Protein AF-A0A1Y4A8A5-F1 (afdb_monomer)

Foldseek 3Di:
DDDDDDDDDPDDDPPDDDPPPPPDDDDDDDDPPPPQDAPVRLVVLLCQLLVVLVVVDPLSVVLLQVQLVVDPPPQSWRFCVVQQQPARPPPPRDGNVNSSCVSDPHPVSNVSSCVNCVRDIDHDDPPD

pLDDT: mean 81.05, std 20.0, range [38.06, 98.5]

Radius of gyration: 21.74 Å; Cα contacts (8 Å, |Δi|>4): 99; chains: 1; bounding box: 54×53×63 Å

Secondary structure (DSSP, 8-state):
-----------------------------------PPPHHHHHHHHHHHHHHHHHH-HHHHHHHHHHHTT--SS--EEEHHHHTTSB-TTSTT-BHHHHHHTTSS-HHHHHHHHHH-TT-EEE--S--

Solvent-accessible surface area (backbone atoms only — not comparable to full-atom values): 8225 Å² total; per-residue (Å²): 134,91,82,81,87,80,85,81,80,89,78,90,85,81,81,72,85,79,80,81,83,78,83,78,86,76,90,77,83,97,64,94,70,79,77,71,53,50,65,69,55,31,53,54,53,48,49,54,30,48,50,53,46,46,75,76,27,69,43,52,44,50,47,54,52,55,54,16,64,68,46,88,77,85,54,38,51,31,53,42,80,79,47,32,80,40,66,32,69,91,64,70,88,38,23,44,44,61,54,45,49,76,61,43,98,42,69,65,58,56,50,48,32,48,71,56,40,74,80,41,63,44,82,59,66,102,80,121

Mean predicted aligned error: 13.2 Å

Structure (mmCIF, N/CA/C/O backbone):
data_AF-A0A1Y4A8A5-F1
#
_entry.id   AF-A0A1Y4A8A5-F1
#
loop_
_atom_site.group_PDB
_atom_site.id
_atom_site.type_symbol
_atom_site.label_atom_id
_atom_site.label_alt_id
_atom_site.label_comp_id
_atom_site.label_asym_id
_atom_site.label_entity_id
_atom_site.label_seq_id
_atom_site.pdbx_PDB_ins_code
_atom_site.Cartn_x
_atom_site.Cartn_y
_atom_site.Cartn_z
_atom_site.occupancy
_atom_site.B_iso_or_equiv
_atom_site.auth_seq_id
_atom_site.auth_comp_id
_atom_site.auth_asym_id
_atom_site.auth_atom_id
_atom_site.pdbx_PDB_model_num
ATOM 1 N N . MET A 1 1 ? 24.175 -39.789 47.019 1.00 38.06 1 MET A N 1
ATOM 2 C CA . MET A 1 1 ? 24.411 -38.945 45.825 1.00 38.06 1 MET A CA 1
ATOM 3 C C . MET A 1 1 ? 23.073 -38.742 45.136 1.00 38.06 1 MET A C 1
ATOM 5 O O . MET A 1 1 ? 22.397 -39.719 44.845 1.00 38.06 1 MET A O 1
ATOM 9 N N . LYS A 1 2 ? 22.649 -37.481 45.021 1.00 48.97 2 LYS A N 1
ATOM 10 C CA . LYS A 1 2 ? 21.324 -37.049 44.559 1.00 48.97 2 LYS A CA 1
ATOM 11 C C . LYS A 1 2 ? 21.215 -37.273 43.046 1.00 48.97 2 LYS A C 1
ATOM 13 O O . LYS A 1 2 ? 22.136 -36.888 42.331 1.00 48.97 2 LYS A O 1
ATOM 18 N N . LYS A 1 3 ? 20.118 -37.861 42.564 1.00 53.78 3 LYS A N 1
ATOM 19 C CA . LYS A 1 3 ? 19.760 -37.848 41.138 1.00 53.78 3 LYS A CA 1
ATOM 20 C C . LYS A 1 3 ? 18.328 -37.334 41.007 1.00 53.78 3 LYS A C 1
ATOM 22 O O . LYS A 1 3 ? 17.363 -37.995 41.363 1.00 53.78 3 LYS A O 1
ATOM 27 N N . THR A 1 4 ? 18.314 -36.064 40.641 1.00 51.94 4 THR A N 1
ATOM 28 C CA . THR A 1 4 ? 17.261 -35.148 40.206 1.00 51.94 4 THR A CA 1
ATOM 29 C C . THR A 1 4 ? 15.949 -35.752 39.695 1.00 51.94 4 THR A C 1
ATOM 31 O O . THR A 1 4 ? 15.918 -36.489 38.714 1.00 51.94 4 THR A O 1
ATOM 34 N N . LEU A 1 5 ? 14.873 -35.298 40.343 1.00 59.66 5 LEU A N 1
ATOM 35 C CA . LEU A 1 5 ? 13.534 -35.055 39.803 1.00 59.66 5 LEU A CA 1
ATOM 36 C C . LEU A 1 5 ? 13.612 -34.133 38.567 1.00 59.66 5 LEU A C 1
ATOM 38 O O . LEU A 1 5 ? 14.327 -33.138 38.659 1.00 59.66 5 LEU A O 1
ATOM 42 N N . LEU A 1 6 ? 12.845 -34.401 37.499 1.00 49.62 6 LEU A N 1
ATOM 43 C CA . LEU A 1 6 ? 12.061 -33.392 36.755 1.00 49.62 6 LEU A CA 1
ATOM 44 C C . LEU A 1 6 ? 11.197 -34.079 35.674 1.00 49.62 6 LEU A C 1
ATOM 46 O O . LEU A 1 6 ? 11.633 -34.291 34.545 1.00 49.62 6 LEU A O 1
ATOM 50 N N . THR A 1 7 ? 9.961 -34.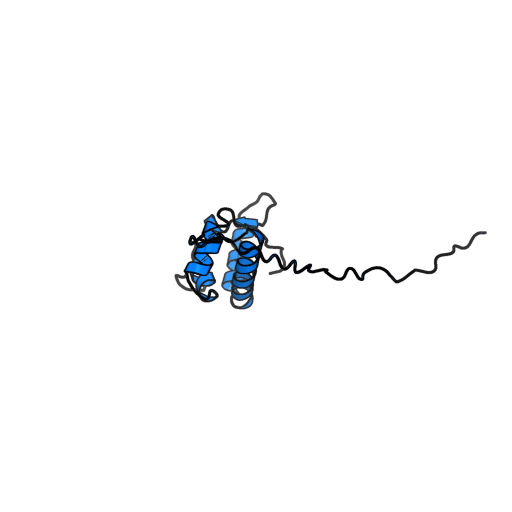437 36.017 1.00 59.34 7 THR A N 1
ATOM 51 C CA . THR A 1 7 ? 8.940 -34.817 35.031 1.00 59.34 7 THR A CA 1
ATOM 52 C C . THR A 1 7 ? 8.424 -33.533 34.384 1.00 59.34 7 THR A C 1
ATOM 54 O O . THR A 1 7 ? 7.846 -32.687 35.062 1.00 59.34 7 THR A O 1
ATOM 57 N N . VAL A 1 8 ? 8.698 -33.360 33.092 1.00 60.91 8 VAL A N 1
ATOM 58 C CA . VAL A 1 8 ? 8.328 -32.184 32.293 1.00 60.91 8 VAL A CA 1
ATOM 59 C C . VAL A 1 8 ? 6.805 -32.107 32.166 1.00 60.91 8 VAL A C 1
ATOM 61 O O . VAL A 1 8 ? 6.175 -32.961 31.544 1.00 60.91 8 VAL A O 1
ATOM 64 N N . ALA A 1 9 ? 6.216 -31.080 32.778 1.00 55.25 9 ALA A N 1
ATOM 65 C CA . ALA A 1 9 ? 4.812 -30.728 32.629 1.00 55.25 9 ALA A CA 1
ATOM 66 C C . ALA A 1 9 ? 4.593 -30.062 31.259 1.00 55.25 9 ALA A C 1
ATOM 68 O O . ALA A 1 9 ? 4.782 -28.860 31.092 1.00 55.25 9 ALA A O 1
ATOM 69 N N . CYS A 1 10 ? 4.210 -30.862 30.263 1.00 58.81 10 CYS A N 1
ATOM 70 C CA . CYS A 1 10 ? 3.643 -30.383 29.004 1.00 58.81 10 CYS A CA 1
ATOM 71 C C . CYS A 1 10 ? 2.168 -30.030 29.205 1.00 58.81 10 CYS A C 1
ATOM 73 O O . CYS A 1 10 ? 1.294 -30.857 28.974 1.00 58.81 10 CYS A O 1
ATOM 75 N N . ALA A 1 11 ? 1.888 -28.806 29.629 1.00 61.00 11 ALA A N 1
ATOM 76 C CA . ALA A 1 11 ? 0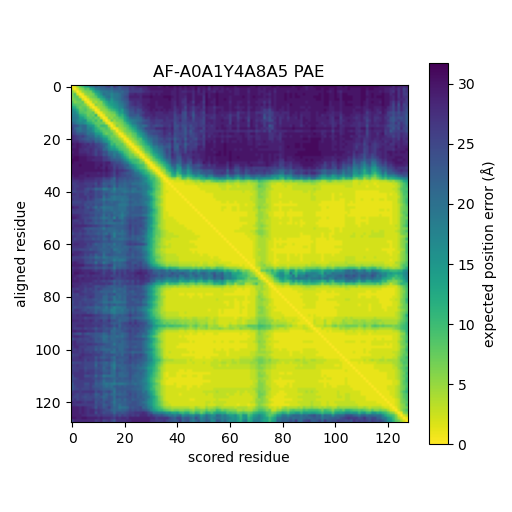.607 -28.144 29.407 1.00 61.00 11 ALA A CA 1
ATOM 77 C C . ALA A 1 11 ? 0.798 -26.694 29.825 1.00 61.00 11 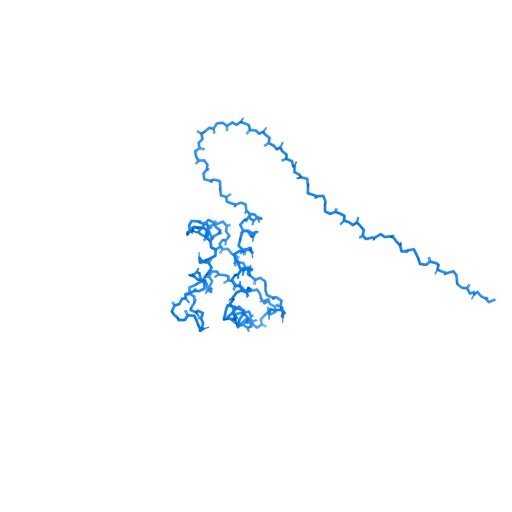ALA A C 1
ATOM 79 O O . ALA A 1 11 ? 1.111 -26.481 30.987 1.00 61.00 11 ALA A O 1
ATOM 80 N N . LEU A 1 12 ? 0.681 -25.750 28.886 1.00 62.06 12 LEU A N 1
ATOM 81 C CA . LEU A 1 12 ? 0.292 -24.338 29.063 1.00 62.06 12 LEU A CA 1
ATOM 82 C C . LEU A 1 12 ? 0.772 -23.529 27.842 1.00 62.06 12 LEU A C 1
ATOM 84 O O . LEU A 1 12 ? 1.669 -22.708 27.953 1.00 62.06 12 LEU A O 1
ATOM 88 N N . PHE A 1 13 ? 0.168 -23.757 26.672 1.00 58.62 13 PHE A N 1
ATOM 89 C CA . PHE A 1 13 ? 0.176 -22.784 25.564 1.00 58.62 13 PHE A CA 1
ATOM 90 C C . PHE A 1 13 ? -1.151 -22.834 24.793 1.00 58.62 13 PHE A C 1
ATOM 92 O O . PHE A 1 13 ? -1.181 -22.931 23.574 1.00 58.62 13 PHE A O 1
ATOM 99 N N . MET A 1 14 ? -2.268 -22.789 25.522 1.00 61.62 14 MET A N 1
ATOM 100 C CA . MET A 1 14 ? -3.588 -22.513 24.946 1.00 61.62 14 MET A CA 1
ATOM 101 C C . MET A 1 14 ? -4.011 -21.113 25.398 1.00 61.62 14 MET A C 1
ATOM 103 O O . MET A 1 14 ? -4.911 -20.965 26.218 1.00 61.62 14 MET A O 1
ATOM 107 N N . PHE A 1 15 ? -3.328 -20.077 24.906 1.00 59.78 15 PHE A N 1
ATOM 108 C CA . PHE A 1 15 ? -3.922 -18.742 24.885 1.00 59.78 15 PHE A CA 1
ATOM 109 C C . PHE A 1 15 ? -4.820 -18.688 23.651 1.00 59.78 15 PHE A C 1
ATOM 111 O O . PHE A 1 15 ? -4.367 -18.419 22.543 1.00 59.78 15 PHE A O 1
ATOM 118 N N . SER A 1 16 ? -6.090 -19.045 23.844 1.00 62.53 16 SER A N 1
ATOM 119 C CA . SER A 1 16 ? -7.142 -18.746 22.877 1.00 62.53 16 SER A CA 1
ATOM 120 C C . SER A 1 16 ? -7.321 -17.232 22.856 1.00 62.53 16 SER A C 1
ATOM 122 O O . SER A 1 16 ? -7.541 -16.637 23.911 1.00 62.53 16 SER A O 1
ATOM 124 N N . CYS A 1 17 ? -7.225 -16.614 21.678 1.00 56.22 17 CYS A N 1
ATOM 125 C CA . CYS A 1 17 ? -7.718 -15.257 21.467 1.00 56.22 17 CYS A CA 1
ATOM 126 C C . CYS A 1 17 ? -9.173 -15.194 21.944 1.00 56.22 17 CYS A C 1
ATOM 128 O O . CYS A 1 17 ? -10.030 -15.880 21.389 1.00 56.22 17 CYS A O 1
ATOM 130 N N . ALA A 1 18 ? -9.439 -14.395 22.971 1.00 54.97 18 ALA A N 1
ATOM 131 C CA . ALA A 1 18 ? -10.763 -13.843 23.183 1.00 54.97 18 ALA A CA 1
ATOM 132 C C . ALA A 1 18 ? -10.863 -12.624 22.259 1.00 54.97 18 ALA A C 1
ATOM 134 O O . ALA A 1 18 ? -10.100 -11.670 22.404 1.00 54.97 18 ALA A O 1
ATOM 135 N N . GLN A 1 19 ? -11.721 -12.706 21.245 1.00 55.22 19 GLN A N 1
ATOM 136 C CA . GLN A 1 19 ? -12.281 -11.514 20.625 1.00 55.22 19 GLN A CA 1
ATOM 137 C C . GLN A 1 19 ? -13.582 -11.252 21.368 1.00 55.22 19 GLN A C 1
ATOM 139 O O . GLN A 1 19 ? -14.555 -11.985 21.202 1.00 55.22 19 GLN A O 1
ATOM 144 N N . ASP A 1 20 ? -13.540 -10.260 22.249 1.00 54.22 20 ASP A N 1
ATOM 145 C CA . ASP A 1 20 ? -14.732 -9.736 22.890 1.00 54.22 20 ASP A CA 1
ATOM 146 C C . ASP A 1 20 ? -15.448 -8.865 21.849 1.00 54.22 20 ASP A C 1
ATOM 148 O O . ASP A 1 20 ? -15.061 -7.724 21.596 1.00 54.22 20 ASP A O 1
ATOM 152 N N . ASP A 1 21 ? -16.463 -9.432 21.194 1.00 51.78 21 ASP A N 1
ATOM 153 C CA . ASP A 1 21 ? -17.453 -8.656 20.447 1.00 51.78 21 ASP A CA 1
ATOM 154 C C . ASP A 1 21 ? -18.363 -7.955 21.469 1.00 51.78 21 ASP A C 1
ATOM 156 O O . ASP A 1 21 ? -19.426 -8.456 21.850 1.00 51.78 21 ASP A O 1
ATOM 160 N N . GLU A 1 22 ? -17.934 -6.791 21.957 1.00 51.44 22 GLU A N 1
ATOM 161 C CA . GLU A 1 22 ? -18.814 -5.889 22.695 1.00 51.44 22 GLU A CA 1
ATOM 162 C C . GLU A 1 22 ? -19.789 -5.220 21.714 1.00 51.44 22 GLU A C 1
ATOM 164 O O . GLU A 1 22 ? -19.480 -4.244 21.030 1.00 51.44 22 GLU A O 1
ATOM 169 N N . LEU A 1 23 ? -21.004 -5.767 21.650 1.00 48.50 23 LEU A N 1
ATOM 170 C CA . LEU A 1 23 ? -22.166 -5.125 21.042 1.00 48.50 23 LEU A CA 1
ATOM 171 C C . LEU A 1 23 ? -22.561 -3.888 21.862 1.00 48.50 23 LEU A C 1
ATOM 173 O O . LEU A 1 23 ? -23.411 -3.965 22.749 1.00 48.50 23 LEU A O 1
ATOM 177 N N . PHE A 1 24 ? -21.980 -2.734 21.540 1.00 40.72 24 PHE A N 1
ATOM 178 C CA . PHE A 1 24 ? -22.515 -1.446 21.973 1.00 40.72 24 PHE A CA 1
ATOM 179 C C . PHE A 1 24 ? -23.588 -0.977 20.991 1.00 40.72 24 PHE A C 1
ATOM 181 O O . PHE A 1 24 ? -23.303 -0.457 19.914 1.00 40.72 24 PHE A O 1
ATOM 188 N N . ILE A 1 25 ? -24.847 -1.173 21.383 1.00 47.06 25 ILE A N 1
ATOM 189 C CA . ILE A 1 25 ? -25.971 -0.420 20.832 1.00 47.06 25 ILE A CA 1
ATOM 190 C C . ILE A 1 25 ? -26.065 0.871 21.647 1.00 47.06 25 ILE A C 1
ATOM 192 O O . ILE A 1 25 ? -26.589 0.861 22.758 1.00 47.06 25 ILE A O 1
ATOM 196 N N . GLU A 1 26 ? -25.588 1.979 21.087 1.00 44.19 26 GLU A N 1
ATOM 197 C CA . GLU A 1 26 ? -26.082 3.307 21.450 1.00 44.19 26 GLU A CA 1
ATOM 198 C C . GLU A 1 26 ? -26.692 3.961 20.210 1.00 44.19 26 GLU A C 1
ATOM 200 O O . GLU A 1 26 ? -26.016 4.416 19.290 1.00 44.19 26 GLU A O 1
ATOM 205 N N . GLU A 1 27 ? -28.020 3.963 20.192 1.00 58.81 27 GLU A N 1
ATOM 206 C CA . GLU A 1 27 ? -28.836 4.820 19.345 1.00 58.81 27 GLU A CA 1
ATOM 207 C C . GLU A 1 27 ? -28.681 6.260 19.853 1.00 58.81 27 GLU A C 1
ATOM 209 O O . GLU A 1 27 ? -29.115 6.541 20.964 1.00 58.81 27 GLU A O 1
ATOM 214 N N . THR A 1 28 ? -28.106 7.182 19.073 1.00 48.19 28 THR A N 1
ATOM 215 C CA . THR A 1 28 ? -28.499 8.605 19.114 1.00 48.19 28 THR A CA 1
ATOM 216 C C . THR A 1 28 ? -28.050 9.392 17.873 1.00 48.19 28 THR A C 1
ATOM 218 O O . THR A 1 28 ? -26.871 9.533 17.574 1.00 48.19 28 THR A O 1
ATOM 221 N N . THR A 1 29 ? -29.055 10.000 17.233 1.00 49.44 29 THR A N 1
ATOM 222 C CA . THR A 1 29 ? -29.047 11.243 16.432 1.00 49.44 29 THR A CA 1
ATOM 223 C C . THR A 1 29 ? -28.191 11.341 15.161 1.00 49.44 29 THR A C 1
ATOM 225 O O . THR A 1 29 ? -26.974 11.482 15.177 1.00 49.44 29 THR A O 1
ATOM 228 N N . ASP A 1 30 ? -28.931 11.401 14.053 1.00 52.75 30 ASP A N 1
ATOM 229 C CA . ASP A 1 30 ? -28.531 11.552 12.658 1.00 52.75 30 ASP A CA 1
ATOM 230 C C . ASP A 1 30 ? -27.854 12.914 12.380 1.00 52.75 30 ASP A C 1
ATOM 232 O O . ASP A 1 30 ? -28.490 13.949 12.172 1.00 52.75 30 ASP A O 1
ATOM 236 N N . MET A 1 31 ? -26.525 12.903 12.388 1.00 47.59 31 MET A N 1
ATOM 237 C CA . MET A 1 31 ? -25.686 13.748 11.543 1.00 47.59 31 MET A CA 1
ATOM 238 C C . MET A 1 31 ? -24.800 12.796 10.737 1.00 47.59 31 MET A C 1
ATOM 240 O O . MET A 1 31 ? -24.365 11.792 11.305 1.00 47.59 31 MET A O 1
ATOM 244 N N . PRO A 1 32 ? -24.464 13.081 9.462 1.00 44.19 32 PRO A N 1
ATOM 245 C CA . PRO A 1 32 ? -23.498 12.273 8.735 1.00 44.19 32 PRO A CA 1
ATOM 246 C C . PRO A 1 32 ? -22.119 12.524 9.349 1.00 44.19 32 PRO A C 1
ATOM 248 O O . PRO A 1 32 ? -21.346 13.369 8.902 1.00 44.19 32 PRO A O 1
ATOM 251 N N . VAL A 1 33 ? -21.823 11.810 10.428 1.00 45.91 33 VAL A N 1
ATOM 252 C CA . VAL A 1 33 ? -20.469 11.609 10.905 1.00 45.91 33 VAL A CA 1
ATOM 253 C C . VAL A 1 33 ? -19.807 10.827 9.780 1.00 45.91 33 VAL A C 1
ATOM 255 O O . VAL A 1 33 ? -20.112 9.655 9.579 1.00 45.91 33 VAL A O 1
ATOM 258 N N . GLN A 1 34 ? -18.937 11.467 8.993 1.00 56.09 34 GLN A N 1
ATOM 259 C CA . GLN A 1 34 ? -17.915 10.705 8.286 1.00 56.09 34 GLN A CA 1
ATOM 260 C C . GLN A 1 34 ? -17.115 10.001 9.376 1.00 56.09 34 GLN A C 1
ATOM 262 O O . GLN A 1 34 ? -16.244 10.607 10.002 1.00 56.09 34 GLN A O 1
ATOM 267 N N . THR A 1 35 ? -17.477 8.754 9.666 1.00 65.50 35 THR A N 1
ATOM 268 C CA . THR A 1 35 ? -16.804 7.921 10.651 1.00 65.50 35 THR A CA 1
ATOM 269 C C . THR A 1 35 ? -15.407 7.679 10.107 1.00 65.50 35 THR A C 1
ATOM 271 O O . THR A 1 35 ? -15.188 6.837 9.238 1.00 65.50 35 THR A O 1
ATOM 274 N N . GLN A 1 36 ? -14.464 8.524 10.525 1.00 80.50 36 GLN A N 1
ATOM 275 C CA . GLN A 1 36 ? -13.063 8.351 10.181 1.00 80.50 36 GLN A CA 1
ATOM 276 C C . GLN A 1 36 ? -12.634 6.980 10.694 1.00 80.50 36 GLN A C 1
ATOM 278 O O . GLN A 1 36 ? -12.930 6.633 11.838 1.00 80.50 36 GLN A O 1
ATOM 283 N N . LEU A 1 37 ? -11.963 6.203 9.838 1.00 91.75 37 LEU A N 1
ATOM 284 C CA . LEU A 1 37 ? -11.437 4.902 10.235 1.00 91.75 37 LEU A CA 1
ATOM 285 C C . LEU A 1 37 ? -10.568 5.066 11.476 1.00 91.75 37 LEU A C 1
ATOM 287 O O . LEU A 1 37 ? -9.704 5.947 11.532 1.00 91.75 37 LEU A O 1
ATOM 291 N N . THR A 1 38 ? -10.758 4.178 12.443 1.00 95.50 38 THR A N 1
ATOM 292 C CA . THR A 1 38 ? -9.802 4.052 13.535 1.00 95.50 38 THR A CA 1
ATOM 293 C C . THR A 1 38 ? -8.452 3.591 12.985 1.00 95.50 38 THR A C 1
ATOM 295 O O . THR A 1 38 ? -8.354 2.967 11.922 1.00 95.50 38 THR A O 1
ATOM 298 N N . THR A 1 39 ? -7.384 3.844 13.741 1.00 94.50 39 THR A N 1
ATOM 299 C CA . THR A 1 39 ? -6.034 3.385 13.387 1.00 94.50 39 THR A CA 1
ATOM 300 C C . THR A 1 39 ? -5.983 1.879 13.118 1.00 94.50 39 THR A C 1
ATOM 302 O O . THR A 1 39 ? -5.396 1.453 12.125 1.00 94.50 39 THR A O 1
ATOM 305 N N . ALA A 1 40 ? -6.631 1.072 13.963 1.00 95.44 40 ALA A N 1
ATOM 306 C CA . ALA A 1 40 ? -6.620 -0.382 13.835 1.00 95.44 40 ALA A CA 1
ATOM 307 C C . ALA A 1 40 ? -7.355 -0.861 12.571 1.00 95.44 40 ALA A C 1
ATOM 309 O O . ALA A 1 40 ? -6.868 -1.750 11.866 1.00 95.44 40 ALA A O 1
ATOM 310 N N . GLU A 1 41 ? -8.497 -0.252 12.244 1.00 96.69 41 GLU A N 1
ATOM 311 C CA . GLU A 1 41 ? -9.255 -0.576 11.032 1.00 96.69 41 GLU A CA 1
ATOM 312 C C . GLU A 1 41 ? -8.481 -0.200 9.771 1.00 96.69 41 GLU A C 1
ATOM 314 O O . GLU A 1 41 ? -8.371 -1.015 8.853 1.00 96.69 41 GLU A O 1
ATOM 319 N N . ALA A 1 42 ? -7.906 1.004 9.734 1.00 96.75 42 ALA A N 1
ATOM 320 C CA . ALA A 1 42 ? -7.115 1.478 8.606 1.00 96.75 42 ALA A CA 1
ATOM 321 C C . ALA A 1 42 ? -5.895 0.580 8.358 1.00 96.75 42 ALA A C 1
ATOM 323 O O . ALA A 1 42 ? -5.664 0.149 7.227 1.00 96.75 42 ALA A O 1
ATOM 324 N N . GLN A 1 43 ? -5.162 0.222 9.417 1.00 95.75 43 GLN A N 1
ATOM 325 C CA . GLN A 1 43 ? -4.021 -0.694 9.333 1.00 95.75 43 GLN A CA 1
ATOM 326 C C . GLN A 1 43 ? -4.440 -2.091 8.867 1.00 95.75 43 GLN A C 1
ATOM 328 O O . GLN A 1 43 ? -3.791 -2.669 7.997 1.00 95.75 43 GLN A O 1
ATOM 333 N N . THR A 1 44 ? -5.552 -2.61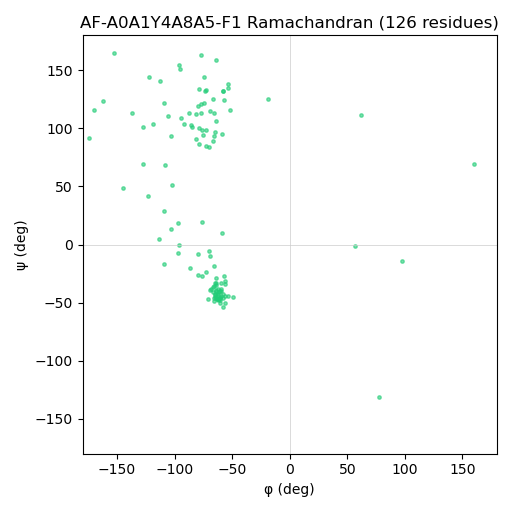9 9.387 1.00 97.25 44 THR A N 1
ATOM 334 C CA . THR A 1 44 ? -6.076 -3.937 8.999 1.00 97.25 44 THR A CA 1
ATOM 335 C C . THR A 1 44 ? -6.494 -3.966 7.530 1.00 97.25 44 THR A C 1
ATOM 337 O O . THR A 1 44 ? -6.151 -4.903 6.806 1.00 97.25 44 THR A O 1
ATOM 340 N N . LYS A 1 45 ? -7.220 -2.943 7.063 1.00 97.62 45 LYS A N 1
ATOM 341 C CA . LYS A 1 45 ? -7.617 -2.825 5.653 1.00 97.62 45 LYS A CA 1
ATOM 342 C C . LYS A 1 45 ? -6.395 -2.700 4.749 1.00 97.62 45 LYS A C 1
ATOM 344 O O . LYS A 1 45 ? -6.264 -3.459 3.789 1.00 97.62 45 LYS A O 1
ATOM 349 N N . PHE A 1 46 ? -5.457 -1.824 5.103 1.00 97.88 46 PHE A N 1
ATOM 350 C CA . PHE A 1 46 ? -4.224 -1.655 4.345 1.00 97.88 46 PHE A CA 1
ATOM 351 C C . PHE A 1 46 ? -3.402 -2.946 4.270 1.00 97.88 46 PHE A C 1
ATOM 353 O O . PHE A 1 46 ? -2.954 -3.326 3.192 1.00 97.88 46 PHE A O 1
ATOM 360 N N . ALA A 1 47 ? -3.250 -3.665 5.386 1.00 97.00 47 ALA A N 1
ATOM 361 C CA . ALA A 1 47 ? -2.522 -4.930 5.428 1.00 97.00 47 ALA A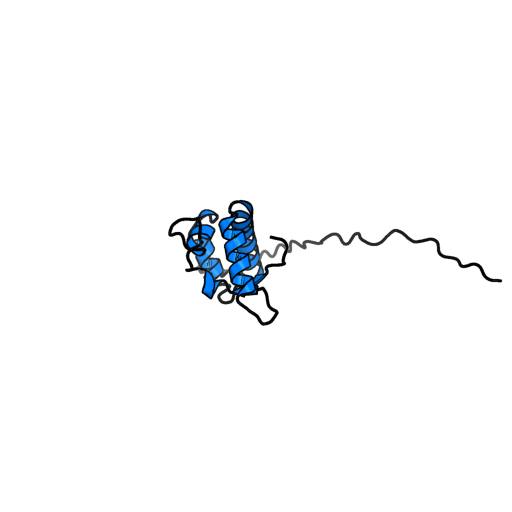 CA 1
ATOM 362 C C . ALA A 1 47 ? -3.144 -5.983 4.497 1.00 97.00 47 ALA A C 1
ATOM 364 O O . ALA A 1 47 ? -2.415 -6.704 3.816 1.00 97.00 47 ALA A O 1
ATOM 365 N N . LYS A 1 48 ? -4.480 -6.043 4.403 1.00 98.06 48 LYS A N 1
ATOM 366 C CA . LYS A 1 48 ? -5.180 -6.929 3.455 1.00 98.06 48 LYS A CA 1
ATOM 367 C C . LYS A 1 48 ? -4.874 -6.562 2.000 1.00 98.06 48 LYS A C 1
ATOM 369 O O . LYS A 1 48 ? -4.556 -7.449 1.209 1.00 98.06 48 LYS A O 1
ATOM 374 N N . ILE A 1 49 ? -4.945 -5.276 1.649 1.00 98.44 49 ILE A N 1
ATOM 375 C CA . ILE A 1 49 ? -4.628 -4.768 0.302 1.00 98.44 49 ILE A CA 1
ATOM 376 C C . ILE A 1 49 ? -3.169 -5.086 -0.055 1.00 98.44 49 ILE A C 1
ATOM 378 O O . ILE A 1 49 ? -2.889 -5.680 -1.099 1.00 98.44 49 ILE A O 1
ATOM 382 N N . LEU A 1 50 ? -2.242 -4.754 0.846 1.00 98.00 50 LEU A N 1
ATOM 383 C CA . LEU A 1 50 ? -0.814 -4.992 0.672 1.00 98.00 50 LEU A CA 1
ATOM 384 C C . LEU A 1 50 ? -0.501 -6.485 0.522 1.00 98.00 50 LEU A C 1
ATOM 386 O O . LEU A 1 50 ? 0.246 -6.863 -0.376 1.00 98.00 50 LEU A O 1
ATOM 390 N N . SER A 1 51 ? -1.097 -7.337 1.360 1.00 97.50 51 SER A N 1
ATOM 391 C CA . SER A 1 51 ? -0.905 -8.789 1.311 1.00 97.50 51 SER A CA 1
ATOM 392 C C . SER A 1 51 ? -1.298 -9.366 -0.051 1.00 97.50 51 SER A C 1
ATOM 394 O O . SER A 1 51 ? -0.541 -10.154 -0.625 1.00 97.50 51 SER A O 1
ATOM 396 N N . LYS A 1 52 ? -2.425 -8.920 -0.627 1.00 98.12 52 LYS A N 1
ATOM 397 C CA . LYS A 1 52 ? -2.825 -9.309 -1.988 1.00 98.12 52 LYS A CA 1
ATOM 398 C C . LYS A 1 52 ? -1.796 -8.853 -3.026 1.00 98.12 52 LYS A C 1
ATOM 400 O O . LYS A 1 52 ? -1.395 -9.662 -3.862 1.00 98.12 52 LYS A O 1
ATOM 405 N N . ALA A 1 53 ? -1.338 -7.602 -2.965 1.00 97.81 53 ALA A N 1
ATOM 406 C CA . ALA A 1 53 ? -0.365 -7.067 -3.919 1.00 97.81 53 ALA A CA 1
ATOM 407 C C . ALA A 1 53 ? 0.980 -7.811 -3.870 1.00 97.81 53 ALA A C 1
ATOM 409 O O . ALA A 1 53 ? 1.494 -8.230 -4.906 1.00 97.81 53 ALA A O 1
ATOM 410 N N . VAL A 1 54 ? 1.509 -8.034 -2.666 1.00 96.69 54 VAL A N 1
ATOM 411 C CA . VAL A 1 54 ? 2.757 -8.770 -2.401 1.00 96.69 54 VAL A CA 1
ATOM 412 C C . VAL A 1 54 ? 2.656 -10.222 -2.864 1.00 96.69 54 VAL A C 1
ATOM 414 O O . VAL A 1 54 ? 3.585 -10.734 -3.487 1.00 96.69 54 VAL A O 1
ATOM 417 N N . SER A 1 55 ? 1.527 -10.888 -2.608 1.00 96.81 55 SER A N 1
ATOM 418 C CA . SER A 1 55 ? 1.337 -12.291 -2.999 1.00 96.81 55 SER A CA 1
ATOM 419 C C . SER A 1 55 ? 1.282 -12.463 -4.520 1.00 96.81 55 SER A C 1
ATOM 421 O O . SER A 1 55 ? 1.809 -13.438 -5.048 1.00 96.81 55 SER A O 1
ATOM 423 N N . ASN A 1 56 ? 0.681 -11.507 -5.234 1.00 97.25 56 ASN A N 1
ATOM 424 C CA . ASN A 1 56 ? 0.430 -11.616 -6.674 1.00 97.25 56 ASN A CA 1
ATOM 425 C C . ASN A 1 56 ? 1.484 -10.926 -7.561 1.00 97.25 56 ASN A C 1
ATOM 427 O O . ASN A 1 56 ? 1.427 -11.075 -8.779 1.00 97.25 56 ASN A O 1
ATOM 431 N N . SER A 1 57 ? 2.435 -10.169 -7.001 1.00 96.88 57 SER A N 1
ATOM 432 C CA . SER A 1 57 ? 3.435 -9.435 -7.787 1.00 96.88 57 SER A CA 1
ATOM 433 C C . SER A 1 57 ? 4.836 -9.537 -7.190 1.00 96.88 57 SER A C 1
ATOM 435 O O . SER A 1 57 ? 5.124 -8.974 -6.134 1.00 96.88 57 SER A O 1
ATOM 437 N N . GLU A 1 58 ? 5.743 -10.210 -7.905 1.00 96.44 58 GLU A N 1
ATOM 438 C CA . GLU A 1 58 ? 7.164 -10.259 -7.526 1.00 96.44 58 GLU A CA 1
ATOM 439 C C . GLU A 1 58 ? 7.821 -8.879 -7.588 1.00 96.44 58 GLU A C 1
ATOM 441 O O . GLU A 1 58 ? 8.687 -8.561 -6.775 1.00 96.44 58 GLU A O 1
ATOM 446 N N . ASP A 1 59 ? 7.376 -8.044 -8.526 1.00 97.69 59 ASP A N 1
ATOM 447 C CA . ASP A 1 59 ? 7.862 -6.678 -8.696 1.00 97.69 59 ASP A CA 1
ATOM 448 C C . ASP A 1 59 ? 7.541 -5.813 -7.475 1.00 97.69 59 ASP A C 1
ATOM 450 O O . ASP A 1 59 ? 8.399 -5.063 -7.018 1.00 97.69 59 ASP A O 1
ATOM 454 N N . VAL A 1 60 ? 6.348 -5.970 -6.885 1.00 97.25 60 VAL A N 1
ATOM 455 C CA . VAL A 1 60 ? 5.983 -5.297 -5.627 1.00 97.25 60 VAL A CA 1
ATOM 456 C C . VAL A 1 60 ? 6.854 -5.780 -4.468 1.00 97.25 60 VAL A C 1
ATOM 458 O O . VAL A 1 60 ? 7.315 -4.958 -3.677 1.00 97.25 60 VAL A O 1
ATOM 461 N N . ARG A 1 61 ? 7.124 -7.091 -4.367 1.00 95.88 61 ARG A N 1
ATOM 462 C CA . ARG A 1 61 ? 8.016 -7.632 -3.323 1.00 95.88 61 ARG A CA 1
ATOM 463 C C . ARG A 1 61 ? 9.422 -7.061 -3.439 1.00 95.88 61 ARG A C 1
ATOM 465 O O . ARG A 1 61 ? 9.986 -6.594 -2.451 1.00 95.88 61 ARG A O 1
ATOM 472 N N . ARG A 1 62 ? 9.968 -7.066 -4.655 1.00 95.06 62 ARG A N 1
ATOM 473 C CA . ARG A 1 62 ? 11.296 -6.524 -4.943 1.00 95.06 62 ARG A CA 1
ATOM 474 C C . ARG A 1 62 ? 11.361 -5.027 -4.652 1.00 95.06 62 ARG A C 1
ATOM 476 O O . ARG A 1 62 ? 12.273 -4.608 -3.953 1.00 95.06 62 ARG A O 1
ATOM 483 N N . PHE A 1 63 ? 10.366 -4.260 -5.094 1.00 95.94 63 PHE A N 1
ATOM 484 C CA . PHE A 1 63 ? 10.265 -2.828 -4.815 1.00 95.94 63 PHE A CA 1
ATOM 485 C C . PHE A 1 63 ? 10.279 -2.528 -3.312 1.00 95.94 63 PHE A C 1
ATOM 487 O O . PHE A 1 63 ? 11.086 -1.725 -2.856 1.00 95.94 63 P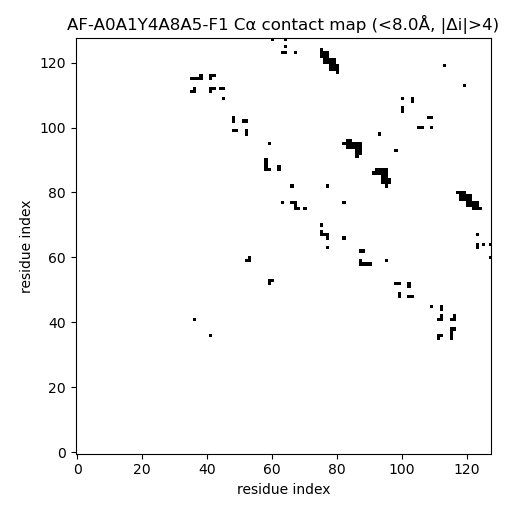HE A O 1
ATOM 494 N N . LEU A 1 64 ? 9.445 -3.210 -2.519 1.00 94.62 64 LEU A N 1
ATOM 495 C CA . LEU A 1 64 ? 9.414 -3.009 -1.066 1.00 94.62 64 LEU A CA 1
ATOM 496 C C . LEU A 1 64 ? 10.748 -3.367 -0.407 1.00 94.62 64 LEU A C 1
ATOM 498 O O . LEU A 1 64 ? 11.189 -2.659 0.493 1.00 94.62 64 LEU A O 1
ATOM 502 N N . LYS A 1 65 ? 11.411 -4.431 -0.874 1.00 91.94 65 LYS A N 1
ATOM 503 C CA . LYS A 1 65 ? 12.736 -4.825 -0.387 1.00 91.94 65 LYS A CA 1
ATOM 504 C C . LYS A 1 65 ? 13.799 -3.774 -0.707 1.00 91.94 65 LYS A C 1
ATOM 506 O O . LYS A 1 65 ? 14.617 -3.466 0.148 1.00 91.94 65 LYS A O 1
ATOM 511 N N . GLU A 1 66 ? 13.798 -3.216 -1.912 1.00 91.81 66 GLU A N 1
ATOM 512 C CA . GLU A 1 66 ? 14.735 -2.158 -2.312 1.00 91.81 66 GLU A CA 1
ATOM 513 C C . GLU A 1 66 ? 14.519 -0.875 -1.496 1.00 91.81 66 GLU A C 1
ATOM 515 O O . GLU A 1 66 ? 15.474 -0.296 -0.971 1.00 91.81 66 GLU A O 1
ATOM 520 N N . GLU A 1 67 ? 13.262 -0.467 -1.316 1.00 92.00 67 GLU A N 1
ATOM 521 C CA . GLU A 1 67 ? 12.905 0.705 -0.513 1.00 92.00 67 GLU A CA 1
ATOM 522 C C . GLU A 1 67 ? 13.278 0.523 0.967 1.00 92.00 67 GLU A C 1
ATOM 524 O O . GLU A 1 67 ? 13.818 1.444 1.579 1.00 92.00 67 GLU A O 1
ATOM 529 N N . ALA A 1 68 ? 13.086 -0.674 1.530 1.00 89.50 68 ALA A N 1
ATOM 530 C CA . ALA A 1 68 ? 13.467 -0.980 2.910 1.00 89.50 68 ALA A CA 1
ATOM 531 C C . ALA A 1 68 ? 14.984 -0.902 3.143 1.00 89.50 68 ALA A C 1
ATOM 533 O O . ALA A 1 68 ? 15.429 -0.452 4.193 1.00 89.50 68 ALA A O 1
ATOM 534 N N . MET A 1 69 ? 15.787 -1.286 2.146 1.00 86.62 69 MET A N 1
ATOM 535 C CA . MET A 1 69 ? 17.255 -1.273 2.224 1.00 86.62 69 MET A CA 1
ATOM 536 C C . MET A 1 69 ? 17.863 0.120 2.003 1.00 86.62 69 MET A C 1
ATOM 538 O O . MET A 1 69 ? 19.071 0.297 2.163 1.00 86.62 69 MET A O 1
ATOM 542 N N . THR A 1 70 ? 17.056 1.110 1.609 1.00 80.12 70 THR A N 1
ATOM 543 C CA . THR A 1 70 ? 17.534 2.475 1.342 1.00 80.12 70 THR A CA 1
ATOM 544 C C . THR A 1 70 ? 17.880 3.227 2.636 1.00 80.12 70 THR A C 1
ATOM 546 O O . THR A 1 70 ? 18.714 4.134 2.620 1.00 80.12 70 THR A O 1
ATOM 549 N N . TYR A 1 71 ? 17.298 2.834 3.774 1.00 64.62 71 TYR A N 1
ATOM 550 C CA . TYR A 1 71 ? 17.581 3.433 5.075 1.00 64.62 71 TYR A CA 1
ATOM 551 C C . TYR A 1 71 ? 18.659 2.628 5.814 1.00 64.62 71 TYR A C 1
ATOM 553 O O . TYR A 1 71 ? 18.435 1.522 6.287 1.00 64.62 71 TYR A O 1
ATOM 561 N N . PHE A 1 72 ? 19.858 3.207 5.917 1.00 55.41 72 PHE A N 1
ATOM 562 C CA . PHE A 1 72 ? 21.031 2.600 6.565 1.00 55.41 72 PHE A CA 1
ATOM 563 C C . PHE A 1 72 ? 20.893 2.477 8.101 1.00 55.41 72 PHE A C 1
ATOM 565 O O . PHE A 1 72 ? 21.702 1.817 8.748 1.00 55.41 72 PHE A O 1
ATOM 572 N N . ASP A 1 73 ? 19.864 3.099 8.686 1.00 54.41 73 ASP A N 1
ATOM 573 C CA . ASP A 1 73 ? 19.711 3.325 10.128 1.00 54.41 73 ASP A CA 1
ATOM 574 C C . ASP A 1 73 ? 18.714 2.344 10.777 1.00 54.41 73 ASP A C 1
ATOM 576 O O . ASP A 1 73 ? 17.778 2.735 11.465 1.00 54.41 73 ASP A O 1
ATOM 580 N N . ASN A 1 74 ? 18.911 1.043 10.534 1.00 60.25 74 ASN A N 1
ATOM 581 C CA . ASN A 1 74 ? 18.332 -0.100 11.268 1.00 60.25 74 ASN A CA 1
ATOM 582 C C . ASN A 1 74 ? 16.783 -0.205 11.379 1.00 60.25 74 ASN A C 1
ATOM 584 O O . ASN A 1 74 ? 16.291 -1.180 11.949 1.00 60.25 74 ASN A O 1
ATOM 588 N N . ASP A 1 75 ? 16.017 0.746 10.838 1.00 67.81 75 ASP A N 1
ATOM 589 C CA . ASP A 1 75 ? 14.554 0.728 10.723 1.00 67.81 75 ASP A CA 1
ATOM 590 C C . ASP A 1 75 ? 14.189 0.378 9.271 1.00 67.81 75 ASP A C 1
ATOM 592 O O . ASP A 1 75 ? 14.147 1.245 8.401 1.00 67.81 75 ASP A O 1
ATOM 596 N N . ASN A 1 76 ? 13.968 -0.914 8.990 1.00 77.44 76 ASN A N 1
ATOM 597 C CA . ASN A 1 76 ? 13.596 -1.417 7.651 1.00 77.44 76 ASN A CA 1
ATOM 598 C C . ASN A 1 76 ? 12.113 -1.136 7.309 1.00 77.44 76 ASN A C 1
ATOM 600 O O . ASN A 1 76 ? 11.510 -1.810 6.463 1.00 77.44 76 ASN A O 1
ATOM 604 N N . ASP A 1 77 ? 11.492 -0.186 8.009 1.00 87.81 77 ASP A N 1
ATOM 605 C CA . ASP A 1 77 ? 10.124 0.242 7.768 1.00 87.81 77 ASP A CA 1
ATOM 606 C C . ASP A 1 77 ? 10.083 1.148 6.525 1.00 87.81 77 ASP A C 1
ATOM 608 O O . ASP A 1 77 ? 10.678 2.226 6.474 1.00 87.81 77 ASP A O 1
ATOM 612 N N . VAL A 1 78 ? 9.310 0.748 5.517 1.00 92.12 78 VAL A N 1
ATOM 613 C CA . VAL A 1 78 ? 9.064 1.571 4.331 1.00 92.12 78 VAL A CA 1
ATOM 614 C C . VAL A 1 78 ? 7.996 2.609 4.659 1.00 92.12 78 VAL A C 1
ATOM 616 O O . VAL A 1 78 ? 6.851 2.273 4.973 1.00 92.12 78 VAL A O 1
ATOM 619 N N . PHE A 1 79 ? 8.344 3.891 4.563 1.00 93.81 79 PHE A N 1
ATOM 620 C CA . PHE A 1 79 ? 7.399 4.979 4.797 1.00 93.81 79 PHE A CA 1
ATOM 621 C C . PHE A 1 79 ? 6.503 5.196 3.568 1.00 93.81 79 PHE A C 1
ATOM 623 O O . PHE A 1 79 ? 6.908 5.828 2.588 1.00 93.81 79 PHE A O 1
ATOM 630 N N . TYR A 1 80 ? 5.272 4.672 3.623 1.00 96.62 80 TYR A N 1
ATOM 631 C CA . TYR A 1 80 ? 4.330 4.646 2.498 1.00 96.62 80 TYR A CA 1
ATOM 632 C C . TYR A 1 80 ? 4.155 6.009 1.796 1.00 96.62 80 TYR A C 1
ATOM 634 O O . TYR A 1 80 ? 4.246 6.041 0.566 1.00 96.62 80 TYR A O 1
ATOM 642 N N . PRO A 1 81 ? 3.991 7.146 2.508 1.00 96.50 81 PRO A N 1
ATOM 643 C CA . PRO A 1 81 ? 3.814 8.448 1.862 1.00 96.50 81 PRO A CA 1
ATOM 644 C C . PRO A 1 81 ? 4.946 8.857 0.912 1.00 96.50 81 PRO A C 1
ATOM 646 O O . PRO A 1 81 ? 4.692 9.606 -0.025 1.00 96.50 81 PRO A O 1
ATOM 649 N N . PHE A 1 82 ? 6.176 8.377 1.124 1.00 94.81 82 PHE A N 1
ATOM 650 C CA . PHE A 1 82 ? 7.320 8.700 0.258 1.00 94.81 82 PHE A CA 1
ATOM 651 C C . PHE A 1 82 ? 7.445 7.779 -0.951 1.00 94.81 82 PHE A C 1
ATOM 653 O O . PHE A 1 82 ? 8.103 8.132 -1.930 1.00 94.81 82 PHE A O 1
ATOM 660 N N . VAL A 1 83 ? 6.835 6.596 -0.892 1.00 96.12 83 VAL A N 1
ATOM 661 C CA . VAL A 1 83 ? 6.989 5.570 -1.928 1.00 96.12 83 VAL A CA 1
ATOM 662 C C . VAL A 1 83 ? 5.737 5.377 -2.775 1.00 96.12 83 VAL A C 1
ATOM 664 O O . VAL A 1 83 ? 5.833 4.827 -3.868 1.00 96.12 83 VAL A O 1
ATOM 667 N N . LYS A 1 84 ? 4.570 5.848 -2.318 1.00 97.75 84 LYS A N 1
ATOM 668 C CA . LYS A 1 84 ? 3.276 5.609 -2.977 1.00 97.75 84 LYS A CA 1
ATOM 669 C C . LYS A 1 84 ? 3.232 6.068 -4.441 1.00 97.75 84 LYS A C 1
ATOM 671 O O . LYS A 1 84 ? 2.627 5.390 -5.268 1.00 97.75 84 LYS A O 1
ATOM 676 N N . ASP A 1 85 ? 3.925 7.154 -4.776 1.00 98.25 85 ASP A N 1
ATOM 677 C CA . ASP A 1 85 ? 3.943 7.726 -6.129 1.00 98.25 85 ASP A CA 1
ATOM 678 C C . ASP A 1 85 ? 5.150 7.262 -6.967 1.00 98.25 85 ASP A C 1
ATOM 680 O O . ASP A 1 85 ? 5.280 7.631 -8.134 1.00 98.25 85 ASP A O 1
ATOM 684 N N . LYS A 1 86 ? 6.030 6.419 -6.409 1.00 97.94 86 LYS A N 1
ATOM 685 C CA . LYS A 1 86 ? 7.152 5.837 -7.153 1.00 97.94 86 LYS A CA 1
ATOM 686 C C . LYS A 1 86 ? 6.660 4.753 -8.108 1.00 97.94 86 LYS A C 1
ATOM 688 O O . LYS A 1 86 ? 5.748 3.989 -7.787 1.00 97.94 86 LYS A O 1
ATOM 693 N N . ILE A 1 87 ? 7.296 4.672 -9.275 1.00 98.06 87 ILE A N 1
ATOM 694 C CA . ILE A 1 87 ? 7.034 3.631 -10.275 1.00 98.06 87 ILE A CA 1
ATOM 695 C C . ILE A 1 87 ? 7.633 2.306 -9.802 1.00 98.06 87 ILE A C 1
ATOM 697 O O . ILE A 1 87 ? 8.807 2.250 -9.434 1.00 98.06 87 ILE A O 1
ATOM 701 N N . VAL A 1 88 ? 6.845 1.232 -9.876 1.00 97.81 88 VAL A N 1
ATOM 702 C CA . VAL A 1 88 ? 7.319 -0.126 -9.581 1.00 97.81 88 VAL A CA 1
ATOM 703 C C . VAL A 1 88 ? 7.899 -0.746 -10.854 1.00 97.81 88 VAL A C 1
ATOM 705 O O . VAL A 1 88 ? 7.180 -1.022 -11.820 1.00 97.81 88 VAL A O 1
ATOM 708 N N . GLN A 1 89 ? 9.213 -0.972 -10.860 1.00 95.69 89 GLN A N 1
ATOM 709 C CA . GLN A 1 89 ? 9.936 -1.546 -11.999 1.00 95.69 89 GLN A CA 1
ATOM 710 C C . GLN A 1 89 ? 9.381 -2.927 -12.377 1.00 95.69 89 GLN A C 1
ATOM 712 O O . GLN A 1 89 ? 9.225 -3.785 -11.514 1.00 95.69 89 GLN A O 1
ATOM 717 N N . GLY A 1 90 ? 9.121 -3.148 -13.669 1.00 93.06 90 GLY A N 1
ATOM 718 C CA . GLY A 1 90 ? 8.505 -4.384 -14.184 1.00 93.06 90 GLY A CA 1
ATOM 719 C C . GLY A 1 90 ? 6.991 -4.290 -14.411 1.00 93.06 90 GLY A C 1
ATOM 720 O O . GLY A 1 90 ? 6.437 -5.066 -15.183 1.00 93.06 90 GLY A O 1
ATOM 721 N N . THR A 1 91 ? 6.329 -3.257 -13.874 1.00 89.81 91 THR A N 1
ATOM 722 C CA . THR A 1 91 ? 4.867 -3.069 -13.996 1.00 89.81 91 THR A CA 1
ATOM 723 C C . THR A 1 91 ? 4.450 -2.011 -15.031 1.00 89.81 91 THR A C 1
ATOM 725 O O . THR A 1 91 ? 3.297 -1.572 -15.066 1.00 89.81 91 THR A O 1
ATOM 728 N N . GLY A 1 92 ? 5.387 -1.581 -15.884 1.00 90.81 92 GLY A N 1
ATOM 729 C CA . GLY A 1 92 ? 5.204 -0.461 -16.810 1.00 90.81 92 GLY A CA 1
ATOM 730 C C . GLY A 1 92 ? 5.317 0.889 -16.093 1.00 90.81 92 GLY A C 1
ATOM 731 O O . GLY A 1 92 ? 6.260 1.113 -15.343 1.00 90.81 92 GLY A O 1
ATOM 732 N N . SER A 1 93 ? 4.360 1.792 -16.323 1.00 94.50 93 SER A N 1
ATOM 733 C CA . SER A 1 93 ? 4.325 3.140 -15.721 1.00 94.50 93 SER A CA 1
ATOM 734 C C . SER A 1 93 ? 3.439 3.233 -14.471 1.00 94.50 93 SER A C 1
ATOM 736 O O . SER A 1 93 ? 3.016 4.327 -14.105 1.00 94.50 93 SER A O 1
ATOM 738 N N . ARG A 1 94 ? 3.105 2.103 -13.832 1.00 97.62 94 ARG A N 1
ATOM 739 C CA . ARG A 1 94 ? 2.238 2.097 -12.645 1.00 97.62 94 ARG A CA 1
ATOM 740 C C . ARG A 1 94 ? 3.020 2.510 -11.404 1.00 97.62 94 ARG A C 1
ATOM 742 O O . ARG A 1 94 ? 4.106 1.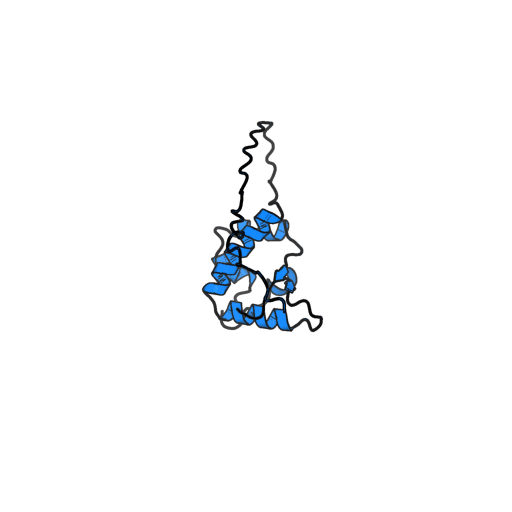994 -11.137 1.00 97.62 94 ARG A O 1
ATOM 749 N N . THR A 1 95 ? 2.431 3.407 -10.620 1.00 98.50 95 THR A N 1
ATOM 750 C CA . THR A 1 95 ? 2.941 3.726 -9.286 1.00 98.50 95 THR A CA 1
ATOM 751 C C . THR A 1 95 ? 2.569 2.642 -8.280 1.00 98.50 95 THR A C 1
ATOM 753 O O . THR A 1 95 ? 1.640 1.858 -8.510 1.00 98.50 95 THR A O 1
ATOM 756 N N . PHE A 1 96 ? 3.248 2.620 -7.134 1.00 98.50 96 PHE A N 1
ATOM 757 C CA . PHE A 1 96 ? 2.902 1.711 -6.045 1.00 98.50 96 PHE A CA 1
ATOM 758 C C . PHE A 1 96 ? 1.438 1.884 -5.601 1.00 98.50 96 PHE A C 1
ATOM 760 O O . PHE A 1 96 ? 0.705 0.898 -5.524 1.00 98.50 96 PHE A O 1
ATOM 767 N N . ARG A 1 97 ? 0.958 3.126 -5.444 1.00 98.50 97 ARG A N 1
ATOM 768 C CA . ARG A 1 97 ? -0.451 3.436 -5.146 1.00 98.50 97 ARG A CA 1
ATOM 769 C C . ARG A 1 97 ? -1.394 2.878 -6.208 1.00 98.50 97 ARG A C 1
ATOM 771 O O . ARG A 1 97 ? -2.388 2.248 -5.863 1.00 98.50 97 ARG A O 1
ATOM 778 N N . ASN A 1 98 ? -1.085 3.050 -7.498 1.00 98.25 98 ASN A N 1
ATOM 779 C CA . ASN A 1 98 ? -1.926 2.504 -8.571 1.00 98.25 98 ASN A CA 1
ATOM 780 C C . ASN A 1 98 ? -1.982 0.975 -8.556 1.00 98.25 98 ASN A C 1
ATOM 782 O O . ASN A 1 98 ? -2.971 0.396 -9.008 1.00 98.25 98 ASN A O 1
ATOM 786 N N . ILE A 1 99 ? -0.932 0.308 -8.076 1.00 98.44 99 ILE A N 1
ATOM 787 C CA . ILE A 1 99 ? -0.941 -1.141 -7.877 1.00 98.44 99 ILE A CA 1
ATOM 788 C C . ILE A 1 99 ? -1.842 -1.514 -6.702 1.00 98.44 99 ILE A C 1
ATOM 790 O O . ILE A 1 99 ? -2.699 -2.380 -6.870 1.00 98.44 99 ILE A O 1
ATOM 794 N N . LEU A 1 100 ? -1.730 -0.835 -5.559 1.00 98.50 100 LEU A N 1
ATOM 795 C CA . LEU A 1 100 ? -2.603 -1.088 -4.406 1.00 98.50 100 LEU A CA 1
ATOM 796 C C . LEU A 1 100 ? -4.086 -0.853 -4.734 1.00 98.50 100 LEU A C 1
ATOM 798 O O . LEU A 1 100 ? -4.923 -1.676 -4.372 1.00 98.50 100 LEU A O 1
ATOM 802 N N . LEU A 1 101 ? -4.401 0.193 -5.506 1.00 98.25 101 LEU A N 1
ATOM 803 C CA . LEU A 1 101 ? -5.766 0.485 -5.961 1.00 98.25 101 LEU A CA 1
ATOM 804 C C . LEU A 1 101 ? -6.412 -0.673 -6.730 1.00 98.25 101 LEU A C 1
ATOM 806 O O . LEU A 1 101 ? -7.613 -0.871 -6.612 1.00 98.25 101 LEU A O 1
ATOM 810 N N . SER A 1 102 ? -5.640 -1.485 -7.466 1.00 97.56 102 SER A N 1
ATOM 811 C CA . SER A 1 102 ? -6.209 -2.650 -8.170 1.00 97.56 102 SER A CA 1
ATOM 812 C C . SER A 1 102 ? -6.664 -3.791 -7.253 1.00 97.56 102 SER A C 1
ATOM 814 O O . SER A 1 102 ? -7.245 -4.758 -7.735 1.00 97.56 102 SER A O 1
ATOM 816 N N . TYR A 1 103 ? -6.410 -3.682 -5.947 1.00 98.06 103 TYR A N 1
ATOM 817 C CA . TYR A 1 103 ? -6.858 -4.627 -4.922 1.00 98.06 103 TYR A CA 1
ATOM 818 C C . TYR A 1 103 ? -7.878 -4.026 -3.944 1.00 98.06 103 TYR A C 1
ATOM 820 O O . TYR A 1 103 ? -8.244 -4.709 -2.980 1.00 98.06 103 TYR A O 1
ATOM 828 N N . CYS A 1 104 ? -8.296 -2.782 -4.185 1.00 97.12 104 CYS A N 1
ATOM 829 C CA . CYS A 1 104 ? -9.336 -2.076 -3.442 1.00 97.12 104 CYS A CA 1
ATOM 830 C C . CYS A 1 104 ? -10.678 -2.202 -4.172 1.00 97.12 104 CYS A C 1
ATOM 832 O O . CYS A 1 104 ? -10.708 -2.342 -5.397 1.00 97.12 104 CYS A O 1
ATOM 834 N N . ASP A 1 105 ? -11.778 -2.095 -3.434 1.00 93.00 105 ASP A N 1
ATOM 835 C CA . ASP A 1 105 ? -13.120 -2.082 -4.029 1.00 93.00 105 ASP A CA 1
ATOM 836 C C . ASP A 1 105 ? -13.437 -0.718 -4.675 1.00 93.00 105 ASP A C 1
ATOM 838 O O . ASP A 1 105 ? -14.205 -0.627 -5.635 1.00 93.00 105 ASP A O 1
ATOM 842 N N . SER A 1 106 ? -12.817 0.356 -4.173 1.00 95.38 106 SER A N 1
ATOM 843 C CA . SER A 1 106 ? -12.927 1.716 -4.705 1.00 95.38 106 SER A CA 1
ATOM 844 C C . SER A 1 106 ? -11.678 2.549 -4.394 1.00 95.38 106 SER A C 1
ATOM 846 O O . SER A 1 106 ? -10.879 2.204 -3.523 1.00 95.38 106 SER A O 1
ATOM 848 N N . GLU A 1 107 ? -11.505 3.684 -5.079 1.00 96.25 107 GLU A N 1
ATOM 849 C CA . GLU A 1 107 ? -10.440 4.640 -4.734 1.00 96.25 107 GLU A CA 1
ATOM 850 C C . GLU A 1 107 ? -10.654 5.269 -3.348 1.00 96.25 107 GLU A C 1
ATOM 852 O O . GLU A 1 107 ? -9.691 5.485 -2.609 1.00 96.25 107 GLU A O 1
ATOM 857 N N . GLU A 1 108 ? -11.914 5.475 -2.956 1.00 95.88 108 GLU A N 1
ATOM 858 C CA . GLU A 1 108 ? -12.282 6.007 -1.642 1.00 95.88 108 GLU A CA 1
ATOM 859 C C . GLU A 1 108 ? -11.782 5.119 -0.492 1.00 95.88 108 GLU A C 1
ATOM 861 O O . GLU A 1 108 ? -11.385 5.634 0.554 1.00 95.88 108 GLU A O 1
ATOM 866 N N . GLU A 1 109 ? -11.720 3.795 -0.689 1.00 96.00 109 GLU A N 1
ATOM 867 C CA . GLU A 1 109 ? -11.169 2.873 0.304 1.00 96.00 109 GLU A CA 1
ATOM 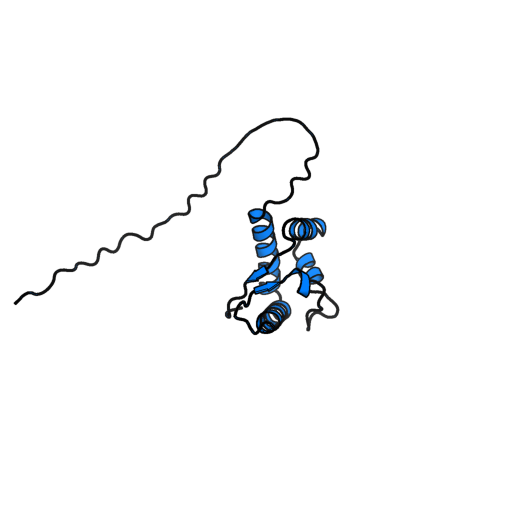868 C C . GLU A 1 109 ? -9.716 3.231 0.640 1.00 96.00 109 GLU A C 1
ATOM 870 O O . GLU A 1 109 ? -9.394 3.473 1.807 1.00 96.00 109 GLU A O 1
ATOM 875 N N . LEU A 1 110 ? -8.849 3.335 -0.372 1.00 97.50 110 LEU A N 1
ATOM 876 C CA . LEU A 1 110 ? -7.445 3.670 -0.151 1.00 97.50 110 LEU A CA 1
ATOM 877 C C . LEU A 1 110 ? -7.278 5.114 0.334 1.00 97.50 110 LEU A C 1
ATOM 879 O O . LEU A 1 110 ? -6.474 5.363 1.229 1.00 97.50 110 LEU A O 1
ATOM 883 N N . GLU A 1 111 ? -8.067 6.060 -0.178 1.00 97.19 111 GLU A N 1
ATOM 884 C CA . GLU A 1 111 ? -8.047 7.440 0.314 1.00 97.19 111 GLU A CA 1
ATOM 885 C C . GLU A 1 111 ? -8.421 7.551 1.796 1.00 97.19 111 GLU A C 1
ATOM 887 O O . GLU A 1 111 ? -7.819 8.341 2.524 1.00 97.19 111 GLU A O 1
ATOM 892 N N . SER A 1 112 ? -9.412 6.788 2.262 1.00 96.38 112 SER A N 1
ATOM 893 C CA . SER A 1 112 ? -9.833 6.804 3.668 1.00 96.38 112 SER A CA 1
ATOM 894 C C . SER A 1 112 ? -8.737 6.271 4.599 1.00 96.38 112 SER A C 1
ATOM 896 O O . SER A 1 112 ? -8.519 6.811 5.688 1.00 96.38 112 SER A O 1
ATOM 898 N N . ILE A 1 113 ? -7.982 5.265 4.144 1.00 97.50 113 ILE A N 1
ATOM 899 C CA . ILE A 1 113 ? -6.796 4.745 4.831 1.00 97.50 113 ILE A CA 1
ATOM 900 C C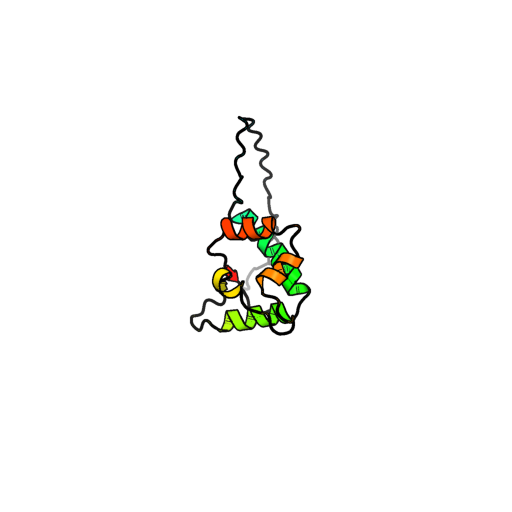 . ILE A 1 113 ? -5.697 5.812 4.859 1.00 97.50 113 ILE A C 1
ATOM 902 O O . ILE A 1 113 ? -5.142 6.097 5.915 1.00 97.50 113 ILE A O 1
ATOM 906 N N . GLU A 1 114 ? -5.404 6.443 3.720 1.00 97.12 114 GLU A N 1
ATOM 907 C CA . GLU A 1 114 ? -4.373 7.482 3.607 1.00 97.12 114 GLU A CA 1
ATOM 908 C C . GLU A 1 114 ? -4.673 8.698 4.496 1.00 97.12 114 GLU A C 1
ATOM 910 O O . GLU A 1 114 ? -3.771 9.233 5.142 1.00 97.12 114 GLU A O 1
ATOM 915 N N . LYS A 1 115 ? -5.944 9.114 4.564 1.00 96.31 115 LYS A N 1
ATOM 916 C CA . LYS A 1 115 ? -6.404 10.226 5.410 1.00 96.31 115 LYS A CA 1
ATOM 917 C C . LYS A 1 115 ? -6.333 9.882 6.901 1.00 96.31 115 LYS A C 1
ATOM 919 O O . LYS A 1 115 ? -5.963 10.743 7.694 1.00 96.31 115 LYS A O 1
ATOM 924 N N . SER A 1 116 ? -6.665 8.648 7.284 1.00 96.38 116 SER A N 1
ATOM 925 C CA . SER A 1 116 ? -6.631 8.205 8.688 1.00 96.38 116 SER A CA 1
ATOM 926 C C . SER A 1 116 ? -5.228 7.841 9.177 1.00 96.38 116 SER A C 1
ATOM 928 O O . SER A 1 116 ? -4.963 7.936 10.374 1.00 96.38 116 SER A O 1
ATOM 930 N N . GLN A 1 117 ? -4.316 7.441 8.284 1.00 95.94 117 GLN A N 1
ATOM 931 C CA . GLN A 1 117 ? -2.942 7.035 8.601 1.00 95.94 117 GLN A CA 1
ATOM 932 C C . GLN A 1 117 ? -1.915 7.807 7.747 1.00 95.94 117 GLN A C 1
ATOM 934 O O . GLN A 1 117 ? -1.220 7.219 6.916 1.00 95.94 117 GLN A O 1
ATOM 939 N N . PRO A 1 118 ? -1.738 9.123 7.967 1.00 96.38 118 PRO A N 1
ATOM 940 C CA . PRO A 1 118 ? -0.804 9.937 7.182 1.00 96.38 118 PRO A CA 1
ATOM 941 C C . PRO A 1 118 ? 0.667 9.542 7.376 1.00 96.38 118 PRO A C 1
ATOM 943 O O . PRO A 1 118 ? 1.507 9.889 6.551 1.00 96.38 118 PRO A O 1
ATOM 946 N N . LEU A 1 119 ? 0.987 8.822 8.459 1.00 95.44 119 LEU A N 1
ATOM 947 C CA . LEU A 1 119 ? 2.332 8.337 8.785 1.00 95.44 119 LEU A CA 1
ATOM 948 C C . LEU A 1 119 ? 2.464 6.815 8.620 1.00 95.44 119 LEU A C 1
ATOM 950 O O . LEU A 1 119 ? 3.231 6.175 9.337 1.00 95.44 119 LEU A O 1
ATOM 954 N N . LEU A 1 120 ? 1.685 6.227 7.712 1.00 95.38 120 LEU A N 1
ATOM 955 C CA . LEU A 1 120 ? 1.661 4.786 7.502 1.00 95.38 120 LEU A CA 1
ATOM 956 C C . LEU A 1 120 ? 3.055 4.240 7.152 1.00 95.38 120 LEU A C 1
ATOM 958 O O . LEU A 1 120 ? 3.696 4.665 6.188 1.00 95.38 120 LEU A O 1
ATOM 962 N N . LYS A 1 121 ? 3.500 3.262 7.939 1.00 94.12 121 LYS A N 1
ATOM 963 C CA . LYS A 1 121 ? 4.744 2.522 7.737 1.00 94.12 121 LYS A CA 1
ATOM 964 C C . LYS A 1 121 ? 4.431 1.077 7.375 1.00 94.12 121 LYS A C 1
ATOM 966 O O . LYS A 1 121 ? 3.519 0.473 7.935 1.00 94.12 121 LYS A O 1
ATOM 971 N N . ILE A 1 122 ? 5.211 0.527 6.455 1.00 93.50 122 ILE A N 1
ATOM 972 C CA . ILE A 1 122 ? 5.165 -0.879 6.073 1.00 93.50 122 ILE A CA 1
ATOM 973 C C . ILE A 1 122 ? 6.387 -1.546 6.673 1.00 93.50 122 ILE A C 1
ATOM 975 O O . ILE A 1 122 ? 7.506 -1.311 6.221 1.00 93.50 122 ILE A O 1
ATOM 979 N N . ARG A 1 123 ? 6.169 -2.401 7.667 1.00 88.31 123 ARG A N 1
ATOM 980 C CA . ARG A 1 123 ? 7.252 -3.209 8.210 1.00 88.31 123 ARG A CA 1
ATOM 981 C C . ARG A 1 123 ? 7.593 -4.327 7.241 1.00 88.31 123 ARG A C 1
ATOM 983 O O . ARG A 1 123 ? 6.731 -5.142 6.913 1.00 88.31 123 ARG A O 1
ATOM 990 N N . THR A 1 124 ? 8.845 -4.370 6.804 1.00 79.38 124 THR A N 1
ATOM 991 C CA . THR A 1 124 ? 9.379 -5.500 6.046 1.00 79.38 124 THR A CA 1
ATOM 992 C C . THR A 1 124 ? 10.360 -6.257 6.933 1.00 79.38 124 THR A C 1
ATOM 994 O O . THR A 1 124 ? 11.314 -5.695 7.462 1.00 79.38 124 THR A O 1
ATOM 997 N N . GLU A 1 125 ? 10.098 -7.542 7.150 1.00 68.31 125 GLU A N 1
ATOM 998 C CA . GLU A 1 125 ? 11.104 -8.461 7.679 1.00 68.31 125 GLU A CA 1
ATOM 999 C C . GLU A 1 125 ? 11.750 -9.169 6.483 1.00 68.31 125 GLU A C 1
ATOM 1001 O O . GLU A 1 125 ? 11.110 -9.327 5.445 1.00 68.31 125 GLU A O 1
ATOM 1006 N N . TYR A 1 126 ? 13.019 -9.571 6.599 1.00 55.44 126 TYR A N 1
ATOM 1007 C CA . TYR A 1 126 ? 13.891 -10.055 5.510 1.00 55.44 126 TYR A CA 1
ATOM 1008 C C . TYR A 1 126 ? 13.400 -11.298 4.717 1.00 55.44 126 TYR A C 1
ATOM 1010 O O . TYR A 1 126 ? 14.153 -11.853 3.917 1.00 55.44 126 TYR A O 1
ATOM 1018 N N . SER A 1 127 ? 12.155 -11.733 4.903 1.00 46.62 127 SER A N 1
ATOM 1019 C CA . SER A 1 127 ? 11.552 -12.962 4.379 1.00 46.62 127 SER A CA 1
ATOM 1020 C C . SER A 1 127 ? 10.281 -12.728 3.539 1.00 46.62 127 SER A C 1
ATOM 1022 O O . SER A 1 127 ? 9.320 -13.487 3.663 1.00 46.62 127 SER A O 1
ATOM 1024 N N . LEU A 1 128 ? 10.278 -11.697 2.681 1.00 48.25 128 LEU A N 1
ATOM 1025 C CA . LEU A 1 128 ? 9.350 -11.578 1.538 1.00 48.25 128 LEU A CA 1
ATOM 1026 C C . LEU A 1 128 ? 9.883 -12.289 0.287 1.00 48.25 128 LEU A C 1
ATOM 1028 O O . LEU A 1 128 ? 11.110 -12.202 0.037 1.00 48.25 128 LEU A O 1
#

Sequence (128 aa):
MKKTLLTVACALFMFSCAQDDELFIEETTDMPVQTQLTTAEAQTKFAKILSKAVSNSEDVRRFLKEEAMTYFDNDNDVFYPFVKDKIVQGTGSRTFRNILLSYCDSEEELESIEKSQPLLKIRTEYSL